Protein AF-A0A3N5EUG9-F1 (afdb_monomer)

Foldseek 3Di:
DDCVVVLLCQLPDPNHDPVSVVVLLVVLLVVLLVLLVVCVVVVQQVADEADDDVCLSSVVNCPDPNSLCSNLPPPVCSVSSNNHHYYYPNDPPPVVVVVVVVVVVVVVVVVCCPDPPSPPDDDPDDDDDDDPDDDDDD

Solvent-accessible surface area (backbone atoms only — not comparable to full-atom values): 8309 Å² total; per-residue (Å²): 131,86,59,63,65,60,40,51,51,37,27,68,38,98,78,46,42,68,70,33,30,53,49,53,52,51,50,46,45,52,52,20,41,49,51,32,52,51,36,62,76,69,61,36,69,93,31,48,74,47,64,62,75,63,59,54,76,42,39,76,63,59,71,36,72,69,24,60,52,36,26,25,67,53,72,95,47,18,72,62,4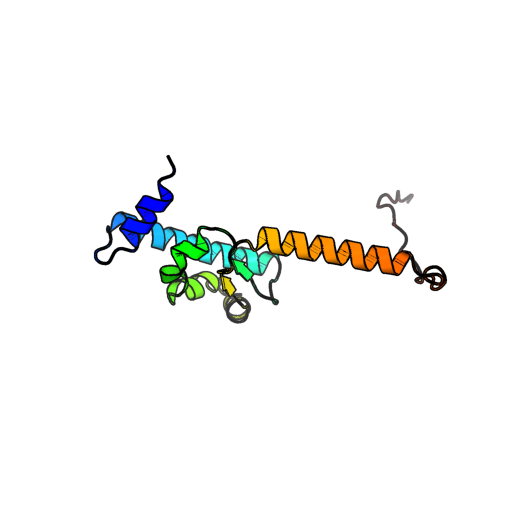6,69,68,35,51,78,44,72,54,78,63,79,65,53,68,60,53,50,52,52,52,51,52,50,53,52,51,54,53,52,56,55,65,68,40,95,72,65,86,72,76,77,76,82,74,80,80,78,86,76,77,91,80,80,84,81,89,128

pLDDT: mean 84.66, std 19.31, range [35.03, 98.12]

Sequence (138 aa):
SDRTPVIIEAGLAATPCPLALATLELFAAILAAETGNFALRVLATGGVYLGGGLPRRLLPLLKGSGFLARFADKGRLSSLLARMPLHVIVRPNVGLRGAIRWALTLMDNAADASRPGALTSSPGGAPAAGSPWGASRG

Secondary structure (DSSP, 8-state):
---HHHHHHHHHSSS--HHHHHHHHHHHHHHHHHHHHHHHHTT-TT-EEE-SHHHHHTHHHHTSHHHHHHHH--GGGHHHHTTS-EEE--STTHHHHHHHHHHHHHHHHHHHHTSTTTTS-PPS-PPP---S------

Nearest PDB structures (foldseek):
  1sz2-assembly1_A  TM=8.819E-01  e=1.979E-03  Escherichia coli
  3vpz-assembly1_A-2  TM=8.557E-01  e=2.273E-02  Pseudoalteromonas sp. AS-131

Radius of gyration: 23.71 Å; Cα contacts (8 Å, |Δi|>4): 99; chains: 1; bounding box: 53×51×63 Å

Mean predicted aligned error: 10.46 Å

Structure (mmCIF, N/CA/C/O backbone):
data_AF-A0A3N5EUG9-F1
#
_entry.id   AF-A0A3N5EUG9-F1
#
loop_
_atom_site.group_PDB
_atom_site.id
_atom_site.type_symbol
_atom_site.label_atom_id
_atom_site.label_alt_id
_atom_site.label_comp_id
_atom_site.label_asym_id
_atom_site.label_entity_id
_atom_site.label_seq_id
_atom_site.pdbx_PDB_ins_code
_atom_site.Cartn_x
_atom_site.Cartn_y
_atom_site.Cartn_z
_atom_site.occupancy
_atom_site.B_iso_or_equiv
_atom_site.auth_seq_id
_atom_site.auth_comp_id
_atom_site.auth_asym_id
_atom_site.auth_atom_id
_atom_site.pdbx_PDB_model_num
ATOM 1 N N . SER A 1 1 ? 12.499 -13.511 17.161 1.00 67.44 1 SER A N 1
ATOM 2 C CA . SER A 1 1 ? 11.202 -13.987 16.644 1.00 67.44 1 SER A CA 1
ATOM 3 C C . SER A 1 1 ? 10.435 -12.793 16.102 1.00 67.44 1 SER A C 1
ATOM 5 O O . SER A 1 1 ? 10.400 -11.775 16.787 1.00 67.44 1 SER A O 1
ATOM 7 N N . ASP A 1 2 ? 9.916 -12.869 14.876 1.00 87.75 2 ASP A N 1
ATOM 8 C CA . ASP A 1 2 ? 9.133 -11.792 14.252 1.00 87.75 2 ASP A CA 1
ATOM 9 C C . ASP A 1 2 ? 7.761 -11.672 14.939 1.00 87.75 2 ASP A C 1
ATOM 11 O O . ASP A 1 2 ? 6.995 -12.632 14.975 1.00 87.75 2 ASP A O 1
ATOM 15 N N . ARG A 1 3 ? 7.462 -10.499 15.510 1.00 91.38 3 ARG A N 1
ATOM 16 C CA . ARG A 1 3 ? 6.191 -10.221 16.207 1.00 91.38 3 ARG A CA 1
ATOM 17 C C . ARG A 1 3 ? 5.088 -9.737 15.266 1.00 91.38 3 ARG A C 1
ATOM 19 O O . ARG A 1 3 ? 3.932 -9.669 15.674 1.00 91.38 3 ARG A O 1
ATOM 26 N N . THR A 1 4 ? 5.424 -9.425 14.016 1.00 92.50 4 THR A N 1
ATOM 27 C CA . THR A 1 4 ? 4.488 -8.903 13.013 1.00 92.50 4 THR A CA 1
ATOM 28 C C . THR A 1 4 ? 3.255 -9.796 12.824 1.00 92.50 4 THR A C 1
ATOM 30 O O . THR A 1 4 ? 2.151 -9.254 12.842 1.00 92.50 4 THR A O 1
ATOM 33 N N . PRO A 1 5 ? 3.372 -11.139 12.697 1.00 93.50 5 PRO A N 1
ATOM 34 C CA . PRO A 1 5 ? 2.205 -12.014 12.570 1.00 93.50 5 PRO A CA 1
ATOM 35 C C . PRO A 1 5 ? 1.232 -11.875 13.743 1.00 93.50 5 PRO A C 1
ATOM 37 O O . PRO A 1 5 ? 0.044 -11.679 13.519 1.00 93.50 5 PRO A O 1
ATOM 40 N N . VAL A 1 6 ? 1.756 -11.877 14.972 1.00 95.25 6 VAL A N 1
ATOM 41 C CA . VAL A 1 6 ? 0.964 -11.817 16.210 1.00 95.25 6 VAL A CA 1
ATOM 42 C C . VAL A 1 6 ? 0.188 -10.505 16.307 1.00 95.25 6 VAL A C 1
ATOM 44 O O . VAL A 1 6 ? -0.985 -10.503 16.662 1.00 95.25 6 VAL A O 1
ATOM 47 N N . ILE A 1 7 ? 0.822 -9.382 15.955 1.00 95.75 7 ILE A N 1
ATOM 48 C CA . ILE A 1 7 ? 0.169 -8.064 15.972 1.00 95.75 7 ILE A CA 1
ATOM 49 C C . ILE A 1 7 ? -0.935 -7.996 14.910 1.00 95.75 7 ILE A C 1
ATOM 51 O O . ILE A 1 7 ? -2.021 -7.493 15.187 1.00 95.75 7 ILE A O 1
ATOM 55 N N . ILE A 1 8 ? -0.680 -8.519 13.707 1.00 95.56 8 ILE A N 1
ATOM 56 C CA . ILE A 1 8 ? -1.678 -8.539 12.629 1.00 95.56 8 ILE A CA 1
ATOM 57 C C . ILE A 1 8 ? -2.882 -9.394 13.024 1.00 95.56 8 ILE A C 1
ATOM 59 O O . ILE A 1 8 ? -4.017 -8.950 12.882 1.00 95.56 8 ILE A O 1
ATOM 63 N N . GLU A 1 9 ? -2.640 -10.599 13.537 1.00 94.75 9 GLU A N 1
ATOM 64 C CA . GLU A 1 9 ? -3.695 -11.514 13.978 1.00 94.75 9 GLU A CA 1
ATOM 65 C C . GLU A 1 9 ? -4.528 -10.900 15.106 1.00 94.75 9 GLU A C 1
ATOM 67 O O . GLU A 1 9 ? -5.752 -10.868 15.013 1.00 94.75 9 GLU A O 1
ATOM 72 N N . ALA A 1 10 ? -3.879 -10.328 16.124 1.00 96.12 10 ALA A N 1
ATOM 73 C CA . ALA A 1 10 ? -4.569 -9.688 17.241 1.00 96.12 10 ALA A CA 1
ATOM 74 C C . ALA A 1 10 ? -5.352 -8.429 16.828 1.00 96.12 10 ALA A C 1
ATOM 76 O O . ALA A 1 10 ? -6.392 -8.141 17.416 1.00 96.12 10 ALA A O 1
ATOM 77 N N . GLY A 1 11 ? -4.867 -7.665 15.844 1.00 95.50 11 GLY A N 1
ATOM 78 C CA . GLY A 1 11 ? -5.519 -6.441 15.373 1.00 95.50 11 GLY A CA 1
ATOM 79 C C . GLY A 1 11 ? -6.651 -6.673 14.368 1.00 95.50 11 GLY A C 1
ATOM 80 O O . GLY A 1 11 ? -7.512 -5.811 14.235 1.00 95.50 11 GLY A O 1
ATOM 81 N N . LEU A 1 12 ? -6.668 -7.817 13.673 1.00 93.56 12 LEU A N 1
ATOM 82 C CA . LEU A 1 12 ? -7.681 -8.163 12.663 1.00 93.56 12 LEU A CA 1
ATOM 83 C C . LEU A 1 12 ? -8.648 -9.275 13.109 1.00 93.56 12 LEU A C 1
ATOM 85 O O . LEU A 1 12 ? -9.467 -9.730 12.309 1.00 93.56 12 LEU A O 1
ATOM 89 N N . ALA A 1 13 ? -8.554 -9.734 14.358 1.00 94.19 13 ALA A N 1
ATOM 90 C CA . ALA A 1 13 ? -9.491 -10.691 14.938 1.00 94.19 13 ALA A CA 1
ATOM 91 C C . ALA A 1 13 ? -10.922 -10.122 15.024 1.00 94.19 13 ALA A C 1
ATOM 93 O O . ALA A 1 13 ? -11.125 -8.909 15.000 1.00 94.19 13 ALA A O 1
ATOM 94 N N . ALA A 1 14 ? -11.918 -11.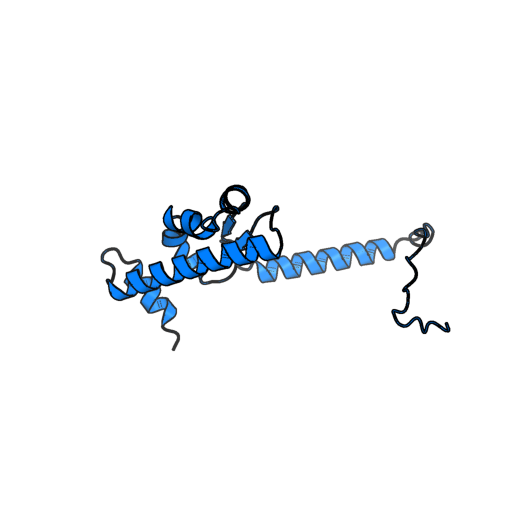002 15.191 1.00 92.69 14 ALA A N 1
ATOM 95 C CA . ALA A 1 14 ? -13.318 -10.600 15.385 1.00 92.69 14 ALA A CA 1
ATOM 96 C C . ALA A 1 14 ? -13.506 -9.680 16.608 1.00 92.69 14 ALA A C 1
ATOM 98 O O . ALA A 1 14 ? -14.287 -8.734 16.556 1.00 92.69 14 ALA A O 1
ATOM 99 N N . THR A 1 15 ? -12.737 -9.933 17.671 1.00 95.50 15 THR A N 1
ATOM 100 C CA . THR A 1 15 ? -12.588 -9.038 18.823 1.00 95.50 15 THR A CA 1
ATOM 101 C C . THR A 1 15 ? -11.143 -8.542 18.849 1.00 95.50 15 THR A C 1
ATOM 103 O O . THR A 1 15 ? -10.272 -9.237 19.380 1.00 95.50 15 THR A O 1
ATOM 106 N N . PRO A 1 16 ? -10.847 -7.390 18.228 1.00 94.69 16 PRO A N 1
ATOM 107 C CA . PRO A 1 16 ? -9.476 -6.936 18.068 1.00 94.69 16 PRO A CA 1
ATOM 108 C C . PRO A 1 16 ? -8.881 -6.453 19.394 1.00 94.69 16 PRO A C 1
ATOM 110 O O . PRO A 1 16 ? -9.539 -5.787 20.194 1.00 94.69 16 PRO A O 1
ATOM 113 N N . CYS A 1 17 ? -7.595 -6.734 19.608 1.00 97.62 17 CYS A N 1
ATOM 114 C CA . CYS A 1 17 ? -6.821 -6.079 20.657 1.00 97.62 17 CYS A CA 1
ATOM 115 C C . CYS A 1 17 ? -6.705 -4.579 20.317 1.00 97.62 17 CYS A C 1
ATOM 117 O O . CYS A 1 17 ? -6.151 -4.257 19.260 1.00 97.62 17 CYS A O 1
ATOM 119 N N . PRO A 1 18 ? -7.150 -3.652 21.192 1.00 97.31 18 PRO A N 1
ATOM 120 C CA . PRO A 1 18 ? -7.181 -2.222 20.870 1.00 97.31 18 PRO A CA 1
ATOM 121 C C . PRO A 1 18 ? -5.813 -1.656 20.478 1.00 97.31 18 PRO A C 1
ATOM 123 O O . PRO A 1 18 ? -5.700 -0.892 19.523 1.00 97.31 18 PRO A O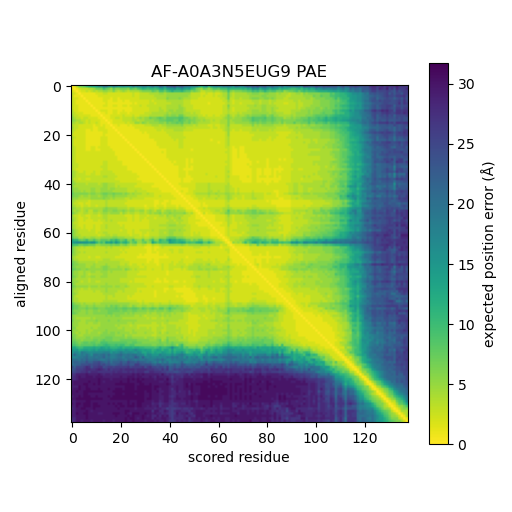 1
ATOM 126 N N . LEU A 1 19 ? -4.753 -2.079 21.175 1.00 97.31 19 LEU A N 1
ATOM 127 C CA . LEU A 1 19 ? -3.390 -1.624 20.904 1.00 97.31 19 LEU A CA 1
ATOM 128 C C . LEU A 1 19 ? -2.855 -2.163 19.571 1.00 97.31 19 LEU A C 1
ATOM 130 O O . LEU A 1 19 ? -2.172 -1.446 18.839 1.00 97.31 19 LEU A O 1
ATOM 134 N N . ALA A 1 20 ? -3.174 -3.417 19.240 1.00 96.81 20 ALA A N 1
ATOM 135 C CA . ALA A 1 20 ? -2.780 -4.014 17.972 1.00 96.81 20 ALA A CA 1
ATOM 136 C C . ALA A 1 20 ? -3.499 -3.325 16.808 1.00 96.81 20 ALA A C 1
ATOM 138 O O . ALA A 1 20 ? -2.841 -2.895 15.866 1.00 96.81 20 ALA A O 1
ATOM 139 N N . LEU A 1 21 ? -4.818 -3.132 16.908 1.00 95.56 21 LEU 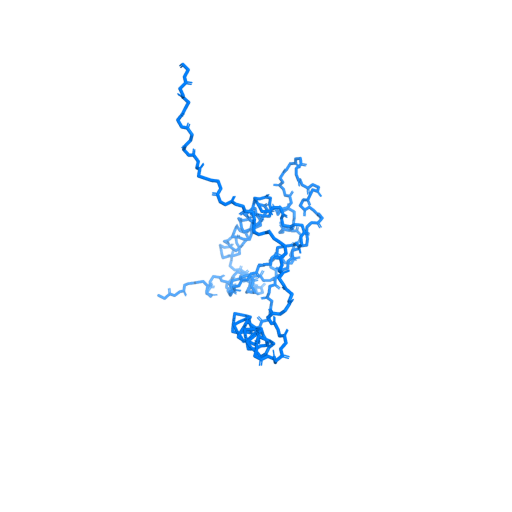A N 1
ATOM 140 C CA . LEU A 1 21 ? -5.594 -2.418 15.894 1.00 95.56 21 LEU A CA 1
ATOM 141 C C . LEU A 1 21 ? -5.070 -0.992 15.683 1.00 95.56 21 LEU A C 1
ATOM 143 O O . LEU A 1 21 ? -4.742 -0.640 14.552 1.00 95.56 21 LEU A O 1
ATOM 147 N N . ALA A 1 22 ? -4.883 -0.218 16.758 1.00 95.94 22 ALA A N 1
ATOM 148 C CA . ALA A 1 22 ? -4.334 1.137 16.676 1.00 95.94 22 ALA A CA 1
ATOM 149 C C . ALA A 1 22 ? -2.948 1.165 16.006 1.00 95.94 22 ALA A C 1
ATOM 151 O O . ALA A 1 22 ? -2.648 2.052 15.206 1.00 95.94 22 ALA A O 1
ATOM 152 N N . THR A 1 23 ? -2.110 0.159 16.279 1.00 96.00 23 THR A N 1
ATOM 153 C CA . THR A 1 23 ? -0.802 0.010 15.625 1.00 96.00 23 THR A CA 1
ATOM 154 C C . THR A 1 23 ? -0.951 -0.216 14.119 1.00 96.00 23 THR A C 1
ATOM 156 O O . THR A 1 23 ? -0.240 0.408 13.328 1.00 96.00 23 THR A O 1
ATOM 159 N N . LEU A 1 24 ? -1.874 -1.087 13.701 1.00 95.25 24 LEU A N 1
ATOM 160 C CA . LEU A 1 24 ? -2.103 -1.373 12.285 1.00 95.25 24 LEU A CA 1
ATOM 161 C C . LEU A 1 24 ? -2.717 -0.176 11.545 1.00 95.25 24 LEU A C 1
ATOM 163 O O . LEU A 1 24 ? -2.330 0.098 10.408 1.00 95.25 24 LEU A O 1
ATOM 167 N N . GLU A 1 25 ? -3.635 0.555 12.179 1.00 94.06 25 GLU A N 1
ATOM 168 C CA . GLU A 1 25 ? -4.231 1.777 11.628 1.00 94.06 25 GLU A CA 1
ATOM 169 C C . GLU A 1 25 ? -3.191 2.886 11.454 1.00 94.06 25 GLU A C 1
ATOM 171 O O . GLU A 1 25 ? -3.131 3.517 10.395 1.00 94.06 25 GLU A O 1
ATOM 176 N N . LEU A 1 26 ? -2.323 3.082 12.453 1.00 95.00 26 LEU A N 1
ATOM 177 C CA . LEU A 1 26 ? -1.209 4.024 12.372 1.00 95.00 26 LEU A CA 1
ATOM 178 C C . LEU A 1 26 ? -0.241 3.637 11.250 1.00 95.00 26 LEU A C 1
ATOM 180 O O . LEU A 1 26 ? 0.134 4.481 10.436 1.00 95.00 26 LEU A O 1
ATOM 184 N N . PHE A 1 27 ? 0.128 2.359 11.162 1.00 94.81 27 PHE A N 1
ATOM 185 C CA . PHE A 1 27 ? 0.982 1.868 10.085 1.00 94.81 27 PHE A CA 1
ATOM 186 C C . PHE A 1 27 ? 0.352 2.111 8.706 1.00 94.81 27 PHE A C 1
ATOM 188 O O . PHE A 1 27 ? 1.020 2.619 7.806 1.00 94.81 27 PHE A O 1
ATOM 195 N N . ALA A 1 28 ? -0.935 1.795 8.535 1.00 94.44 28 ALA A N 1
ATOM 196 C CA . ALA A 1 28 ? -1.649 2.023 7.282 1.00 94.44 28 ALA A CA 1
ATOM 197 C C . ALA A 1 28 ? -1.709 3.517 6.922 1.00 94.44 28 ALA A C 1
ATOM 199 O O . ALA A 1 28 ? -1.533 3.871 5.757 1.00 94.44 28 ALA A O 1
ATOM 200 N N . ALA A 1 29 ? -1.898 4.396 7.910 1.00 94.94 29 ALA A N 1
ATOM 201 C CA . ALA A 1 29 ? -1.886 5.841 7.716 1.00 94.94 29 ALA A CA 1
ATOM 202 C C . ALA A 1 29 ? -0.520 6.359 7.241 1.00 94.94 29 ALA A C 1
ATOM 204 O O . ALA A 1 29 ? -0.456 7.123 6.276 1.00 94.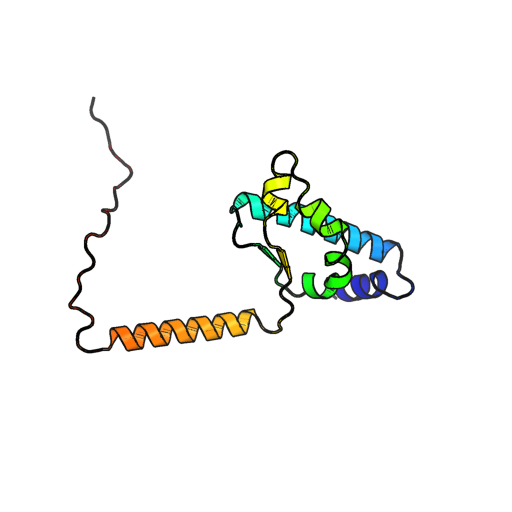94 29 ALA A O 1
ATOM 205 N N . ILE A 1 30 ? 0.565 5.907 7.877 1.00 96.12 30 ILE A N 1
ATOM 206 C CA . ILE A 1 30 ? 1.939 6.253 7.489 1.00 96.12 30 ILE A CA 1
ATOM 207 C C . ILE A 1 30 ? 2.238 5.734 6.080 1.00 96.12 30 ILE A C 1
ATOM 209 O O . ILE A 1 30 ? 2.731 6.483 5.235 1.00 96.12 30 ILE A O 1
ATOM 213 N N . LEU A 1 31 ? 1.887 4.475 5.798 1.00 95.94 31 LEU A N 1
ATOM 214 C CA . LEU A 1 31 ? 2.079 3.866 4.485 1.00 95.94 31 LEU A CA 1
ATOM 215 C C . LEU A 1 31 ? 1.333 4.647 3.397 1.00 95.94 31 LEU A C 1
ATOM 217 O O . LEU A 1 31 ? 1.908 4.905 2.343 1.00 95.94 31 LEU A O 1
ATOM 221 N N . ALA A 1 32 ? 0.088 5.059 3.642 1.00 96.19 32 ALA A N 1
ATOM 222 C CA . ALA A 1 32 ? -0.685 5.871 2.705 1.00 96.19 32 ALA A CA 1
ATOM 223 C C . ALA A 1 32 ? -0.006 7.215 2.418 1.00 96.19 32 ALA A C 1
ATOM 225 O O . ALA A 1 32 ? 0.210 7.564 1.255 1.00 96.19 32 ALA A O 1
ATOM 226 N N . ALA A 1 33 ? 0.379 7.940 3.472 1.00 96.88 33 ALA A N 1
ATOM 227 C CA . ALA A 1 33 ? 1.015 9.244 3.349 1.00 96.88 33 ALA A CA 1
ATOM 228 C C . ALA A 1 33 ? 2.340 9.169 2.575 1.00 96.88 33 ALA A C 1
ATOM 230 O O . ALA A 1 33 ? 2.601 10.042 1.740 1.00 96.88 33 ALA A O 1
ATOM 231 N N . GLU A 1 34 ? 3.145 8.131 2.815 1.00 97.00 34 GLU A N 1
ATOM 232 C CA . GLU A 1 34 ? 4.412 7.935 2.109 1.00 97.00 34 GLU A CA 1
ATOM 233 C C . GLU A 1 34 ? 4.208 7.449 0.674 1.00 97.00 34 GLU A C 1
ATOM 235 O O . GLU A 1 34 ? 4.902 7.905 -0.231 1.00 97.00 34 GLU A O 1
ATOM 240 N N . THR A 1 35 ? 3.201 6.609 0.428 1.00 97.19 35 THR A N 1
ATOM 241 C CA . THR A 1 35 ? 2.819 6.202 -0.933 1.00 97.19 35 THR A CA 1
ATOM 242 C C . THR A 1 35 ? 2.426 7.423 -1.770 1.00 97.19 35 THR A C 1
ATOM 244 O O . THR A 1 35 ? 2.831 7.525 -2.926 1.00 97.19 35 THR A O 1
ATOM 247 N N . GLY A 1 36 ? 1.705 8.387 -1.184 1.00 97.25 36 GLY A N 1
ATOM 248 C CA . GLY A 1 36 ? 1.361 9.652 -1.842 1.00 97.25 36 GLY A CA 1
ATOM 249 C C . GLY A 1 36 ? 2.584 10.528 -2.127 1.00 97.25 36 GLY A C 1
ATOM 250 O O . GLY A 1 36 ? 2.727 11.055 -3.230 1.00 97.25 36 GLY A O 1
ATOM 251 N N . ASN A 1 37 ? 3.516 10.639 -1.172 1.00 97.62 37 ASN A N 1
ATOM 252 C CA . ASN A 1 37 ? 4.787 11.342 -1.392 1.00 97.62 37 ASN A CA 1
ATOM 253 C C . ASN A 1 37 ? 5.588 10.698 -2.531 1.00 97.62 37 ASN A C 1
ATOM 255 O O . ASN A 1 37 ? 6.073 11.391 -3.422 1.00 97.62 37 ASN A O 1
ATOM 259 N N . PHE A 1 38 ? 5.711 9.370 -2.512 1.00 97.38 38 PHE A N 1
ATOM 260 C CA . PHE A 1 38 ? 6.421 8.607 -3.530 1.00 97.38 38 PHE A CA 1
ATOM 261 C C . PHE A 1 38 ? 5.793 8.792 -4.914 1.00 97.38 38 PHE A C 1
ATOM 263 O O . PHE A 1 38 ? 6.505 9.100 -5.867 1.00 97.38 38 PHE A O 1
ATOM 270 N N . ALA A 1 39 ? 4.465 8.692 -5.011 1.00 98.12 39 ALA A N 1
ATOM 271 C CA . ALA A 1 39 ? 3.728 8.902 -6.252 1.00 98.12 39 ALA A CA 1
ATOM 272 C C . ALA A 1 39 ? 4.008 10.278 -6.874 1.00 98.12 39 ALA A C 1
ATOM 274 O O . ALA A 1 39 ? 4.176 10.383 -8.087 1.00 98.12 39 ALA A O 1
ATOM 275 N N . LEU A 1 40 ? 4.115 11.324 -6.047 1.00 97.44 40 LEU A N 1
ATOM 276 C CA . L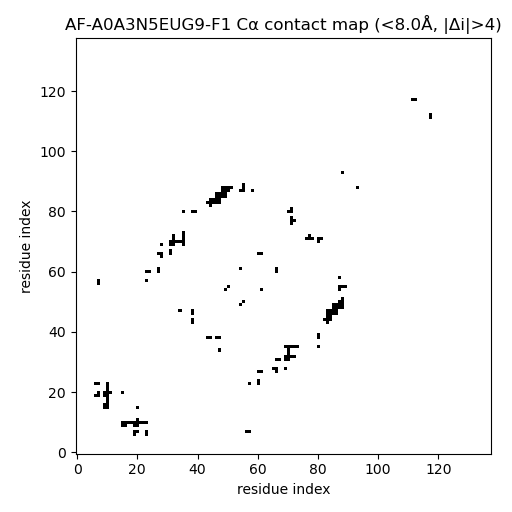EU A 1 40 ? 4.468 12.669 -6.501 1.00 97.44 40 LEU A CA 1
ATOM 277 C C . LEU A 1 40 ? 5.939 12.792 -6.908 1.00 97.44 40 LEU A C 1
ATOM 279 O O . LEU A 1 40 ? 6.221 13.425 -7.922 1.00 97.44 40 LEU A O 1
ATOM 283 N N . ARG A 1 41 ? 6.866 12.175 -6.161 1.00 97.06 41 ARG A N 1
ATOM 284 C CA . ARG A 1 41 ? 8.312 12.216 -6.462 1.00 97.06 41 ARG A CA 1
ATOM 285 C C . ARG A 1 41 ? 8.633 11.688 -7.859 1.00 97.06 41 ARG A C 1
ATOM 287 O O . ARG A 1 41 ? 9.529 12.217 -8.504 1.00 97.06 41 ARG A O 1
ATOM 294 N N . VAL A 1 42 ? 7.917 10.659 -8.310 1.00 97.31 42 VAL A N 1
ATOM 295 C CA . VAL A 1 42 ? 8.154 10.013 -9.614 1.00 97.31 42 VAL A CA 1
ATOM 296 C C . VAL A 1 42 ? 7.074 10.323 -10.651 1.00 97.31 42 VAL A C 1
ATOM 298 O O . VAL A 1 42 ? 7.121 9.776 -11.747 1.00 97.31 42 VAL A O 1
ATOM 301 N N . LEU A 1 43 ? 6.089 11.164 -10.306 1.00 97.25 43 LEU A N 1
ATOM 302 C CA . LEU A 1 43 ? 4.885 11.418 -11.105 1.00 97.25 43 LEU A CA 1
ATOM 303 C C . LEU A 1 43 ? 4.261 10.119 -11.646 1.00 97.25 43 LEU A C 1
ATOM 305 O O . LEU A 1 43 ? 4.123 9.937 -12.854 1.00 97.25 43 LEU A O 1
ATOM 309 N N . ALA A 1 44 ? 3.873 9.215 -10.740 1.00 96.94 44 ALA A N 1
ATOM 310 C CA . ALA A 1 44 ? 3.361 7.872 -11.036 1.00 96.94 44 ALA A CA 1
ATOM 311 C C . ALA A 1 44 ? 1.959 7.865 -11.691 1.00 96.94 44 ALA A C 1
ATOM 313 O O . ALA A 1 44 ? 1.016 7.269 -11.175 1.00 96.94 44 ALA A O 1
ATOM 314 N N . THR A 1 45 ? 1.791 8.519 -12.842 1.00 94.56 45 THR A N 1
ATOM 315 C CA . THR A 1 45 ? 0.515 8.626 -13.573 1.00 94.56 45 THR A CA 1
ATOM 316 C C . THR A 1 45 ? 0.006 7.280 -14.086 1.00 94.56 45 THR A C 1
ATOM 318 O O . THR A 1 45 ? -1.202 7.073 -14.146 1.00 94.56 45 THR A O 1
ATOM 321 N N . GLY A 1 46 ? 0.911 6.339 -14.379 1.00 94.75 46 GLY A N 1
ATOM 322 C CA . GLY A 1 46 ? 0.578 4.939 -14.677 1.00 94.75 46 GLY A CA 1
ATOM 323 C C . GLY A 1 46 ? 0.139 4.119 -13.454 1.00 94.75 46 GLY A C 1
ATOM 324 O O . GLY A 1 46 ? -0.277 2.970 -13.601 1.00 94.75 46 GLY A O 1
ATOM 325 N N . GLY A 1 47 ? 0.220 4.705 -12.258 1.00 95.75 47 GLY A N 1
ATOM 326 C CA . GLY A 1 47 ? -0.216 4.121 -10.999 1.00 95.75 47 GLY A CA 1
ATOM 327 C C . GLY A 1 47 ? 0.913 3.629 -10.098 1.00 95.75 47 GLY A C 1
ATOM 328 O O . GLY A 1 47 ? 2.072 3.503 -10.492 1.00 95.75 47 GLY A O 1
ATOM 329 N N . VAL A 1 48 ? 0.544 3.336 -8.853 1.00 96.81 48 VAL A N 1
ATOM 330 C CA . VAL A 1 48 ? 1.429 2.829 -7.803 1.00 96.81 48 VAL A CA 1
ATOM 331 C C . VAL A 1 48 ? 1.037 1.402 -7.438 1.00 96.81 48 VAL A C 1
ATOM 333 O O . VAL A 1 48 ? -0.139 1.095 -7.248 1.00 96.81 48 VAL A O 1
ATOM 336 N N . TYR A 1 49 ? 2.032 0.526 -7.304 1.00 95.44 49 TYR A N 1
ATOM 337 C CA . TYR A 1 49 ? 1.833 -0.888 -6.998 1.00 95.44 49 TYR A CA 1
ATOM 338 C C . TYR A 1 49 ? 2.496 -1.244 -5.665 1.00 95.44 49 TYR A C 1
ATOM 340 O O . TYR A 1 49 ? 3.719 -1.308 -5.557 1.00 95.44 49 TYR A O 1
ATOM 348 N N . LEU A 1 50 ? 1.684 -1.512 -4.644 1.00 95.00 50 LEU A N 1
ATOM 349 C CA . LEU A 1 50 ? 2.130 -1.974 -3.335 1.00 95.00 50 LEU A CA 1
ATOM 350 C C . LEU A 1 50 ? 2.448 -3.473 -3.397 1.00 95.00 50 LEU A C 1
ATOM 352 O O . LEU A 1 50 ? 1.554 -4.325 -3.447 1.00 95.00 50 LEU A O 1
ATOM 356 N N . GLY A 1 51 ? 3.744 -3.782 -3.420 1.00 92.50 51 GLY A N 1
ATOM 357 C CA . GLY A 1 51 ? 4.287 -5.137 -3.345 1.00 92.50 51 GLY A CA 1
ATOM 358 C C . GLY A 1 51 ? 4.720 -5.540 -1.932 1.00 92.50 51 GLY A C 1
ATOM 359 O O . GLY A 1 51 ? 4.744 -4.733 -1.007 1.00 92.50 51 GLY A O 1
ATOM 360 N N . GLY A 1 52 ? 5.095 -6.809 -1.770 1.00 88.00 52 GLY A N 1
ATOM 361 C CA . GLY A 1 52 ? 5.581 -7.360 -0.501 1.00 88.00 52 GLY A CA 1
ATOM 362 C C . GLY A 1 52 ? 4.516 -8.100 0.316 1.00 88.00 52 GLY A C 1
ATOM 363 O O . GLY A 1 52 ? 3.325 -8.100 -0.001 1.00 88.00 52 GLY A O 1
ATOM 364 N N . GLY A 1 53 ? 4.966 -8.790 1.368 1.00 88.25 53 GLY A N 1
ATOM 365 C CA . GLY A 1 53 ? 4.098 -9.628 2.203 1.00 88.25 53 GLY A CA 1
ATOM 366 C C . GLY A 1 53 ? 3.135 -8.831 3.087 1.00 88.25 53 GLY A C 1
ATOM 367 O O . GLY A 1 53 ? 2.012 -9.271 3.319 1.00 88.25 53 GLY A O 1
ATOM 368 N N . LEU A 1 54 ? 3.544 -7.642 3.540 1.00 90.44 54 LEU A N 1
ATOM 369 C CA . LEU A 1 54 ? 2.779 -6.813 4.476 1.00 90.44 54 LEU A CA 1
ATOM 370 C C . LEU A 1 54 ? 1.493 -6.221 3.872 1.00 90.44 54 LEU A C 1
ATOM 372 O O . LEU A 1 54 ? 0.428 -6.485 4.433 1.00 90.44 54 LEU A O 1
ATOM 376 N N . PRO A 1 55 ? 1.523 -5.508 2.724 1.00 90.94 55 PRO A N 1
ATOM 377 C CA . PRO A 1 55 ? 0.305 -4.935 2.142 1.00 90.94 55 PRO A CA 1
ATOM 378 C C . PRO A 1 55 ? -0.786 -5.975 1.868 1.00 90.94 55 PRO A C 1
ATOM 380 O O . PRO A 1 55 ? -1.971 -5.701 2.030 1.00 90.94 55 PRO A O 1
ATOM 383 N N . ARG A 1 56 ? -0.394 -7.208 1.522 1.00 91.19 56 ARG A N 1
ATOM 384 C CA . ARG A 1 56 ? -1.327 -8.329 1.354 1.00 91.19 56 ARG A CA 1
ATOM 385 C C . ARG A 1 56 ? -2.020 -8.717 2.659 1.00 91.19 56 ARG A C 1
ATOM 387 O O . ARG A 1 56 ? -3.223 -8.954 2.652 1.00 91.19 56 ARG A O 1
ATOM 394 N N . ARG A 1 57 ? -1.273 -8.808 3.761 1.00 91.25 57 ARG A N 1
ATOM 395 C CA . ARG A 1 57 ? -1.823 -9.176 5.077 1.00 91.25 57 ARG A CA 1
ATOM 396 C C . ARG A 1 57 ? -2.722 -8.077 5.649 1.00 91.25 57 ARG A C 1
ATOM 398 O O . ARG A 1 57 ? -3.648 -8.384 6.384 1.00 91.25 57 ARG A O 1
ATOM 405 N N . LEU A 1 58 ? -2.490 -6.824 5.259 1.00 92.75 58 LEU A N 1
ATOM 406 C CA . LEU A 1 58 ? -3.259 -5.656 5.698 1.00 92.75 58 LEU A CA 1
ATOM 407 C C . LEU A 1 58 ? -4.384 -5.250 4.735 1.00 92.75 58 LEU A C 1
ATOM 409 O O . LEU A 1 58 ? -4.988 -4.198 4.922 1.00 92.75 58 LEU A O 1
ATOM 413 N N . LEU A 1 59 ? -4.702 -6.070 3.726 1.00 91.50 59 LEU A N 1
ATOM 414 C CA . LEU A 1 59 ? -5.748 -5.776 2.739 1.00 91.50 59 LEU A CA 1
ATOM 415 C C . LEU A 1 59 ? -7.070 -5.252 3.330 1.00 91.50 59 LEU A C 1
ATOM 417 O O . LEU A 1 59 ? -7.611 -4.320 2.736 1.00 91.50 59 LEU A O 1
ATOM 421 N N . PRO A 1 60 ? -7.604 -5.785 4.451 1.00 88.94 60 PRO A N 1
ATOM 422 C CA . PRO A 1 60 ? -8.830 -5.252 5.047 1.00 88.94 60 PRO A CA 1
ATOM 423 C C . PRO A 1 60 ? -8.721 -3.767 5.422 1.00 88.94 60 PRO A C 1
ATOM 425 O O . PRO A 1 60 ? -9.642 -3.003 5.155 1.00 88.94 60 PRO A O 1
ATOM 428 N N . LEU A 1 61 ? -7.570 -3.343 5.953 1.00 88.12 61 LEU A N 1
ATOM 429 C CA . LEU A 1 61 ? -7.309 -1.952 6.336 1.00 88.12 61 LEU A CA 1
ATOM 430 C C . LEU A 1 61 ? -7.029 -1.065 5.120 1.00 88.12 61 LEU A C 1
ATOM 432 O O . LEU A 1 61 ? -7.475 0.078 5.070 1.00 88.12 61 LEU A O 1
ATOM 436 N N . LEU A 1 62 ? -6.326 -1.595 4.114 1.00 89.75 62 LEU A N 1
ATOM 437 C CA . LEU A 1 62 ? -6.009 -0.855 2.886 1.00 89.75 62 LEU A CA 1
ATOM 438 C C . LEU A 1 62 ? -7.239 -0.610 2.003 1.00 89.75 62 LEU A C 1
ATOM 440 O O . LEU A 1 62 ? -7.285 0.379 1.279 1.00 89.75 62 LEU A O 1
ATOM 444 N N . LYS A 1 63 ? -8.227 -1.513 2.044 1.00 85.81 63 LYS A N 1
ATOM 445 C CA . LYS A 1 63 ? -9.500 -1.365 1.321 1.00 85.81 63 LYS A CA 1
ATOM 446 C C . LYS A 1 63 ? -10.438 -0.337 1.958 1.00 85.81 63 LYS A C 1
ATOM 448 O O . LYS A 1 63 ? -11.391 0.080 1.305 1.00 85.81 63 LYS A O 1
ATOM 453 N N . GLY A 1 64 ? -10.197 0.058 3.208 1.00 76.56 64 GLY A N 1
ATOM 454 C CA . GLY A 1 64 ? -10.977 1.096 3.873 1.00 76.56 64 GLY A CA 1
ATOM 455 C C . GLY A 1 64 ? -10.804 2.462 3.200 1.00 76.56 64 GLY A C 1
ATOM 456 O O . GLY A 1 64 ? -9.728 2.799 2.701 1.00 76.56 64 GLY A O 1
ATOM 457 N N . SER A 1 65 ? -11.850 3.292 3.239 1.00 66.38 65 SER A N 1
ATOM 458 C CA . SER A 1 65 ? -11.836 4.653 2.671 1.00 66.38 65 SER A CA 1
ATOM 459 C C . SER A 1 65 ? -10.726 5.542 3.253 1.00 66.38 65 SER A C 1
ATOM 461 O O . SER A 1 65 ? -10.228 6.445 2.580 1.00 66.38 65 SER A O 1
ATOM 463 N N . GLY A 1 66 ? -10.274 5.250 4.477 1.00 87.25 66 GLY A N 1
ATOM 464 C CA . GLY A 1 66 ? -9.225 5.999 5.165 1.00 87.25 66 GLY A CA 1
ATOM 465 C C . GLY A 1 66 ? -7.825 5.888 4.550 1.00 87.25 66 GLY A C 1
ATOM 466 O O . GLY A 1 66 ? -7.004 6.767 4.814 1.00 87.25 66 GLY A O 1
ATOM 467 N N . PHE A 1 67 ? -7.526 4.855 3.750 1.00 93.81 67 PHE A N 1
ATOM 468 C CA . PHE A 1 67 ? -6.214 4.742 3.099 1.00 93.81 67 PHE A CA 1
ATOM 469 C C . PHE A 1 67 ? -6.106 5.699 1.910 1.00 93.81 67 PHE A C 1
ATOM 471 O O . PHE A 1 67 ? -5.178 6.501 1.844 1.00 93.81 67 PHE A O 1
ATOM 478 N N . LEU A 1 68 ? -7.079 5.661 0.992 1.00 93.69 68 LEU A N 1
ATOM 479 C CA . LEU A 1 68 ? -7.084 6.525 -0.194 1.00 93.69 68 LEU A CA 1
ATOM 480 C C . LEU A 1 68 ? -7.189 8.008 0.173 1.00 93.69 68 LEU A C 1
ATOM 482 O O . LEU A 1 68 ? -6.517 8.831 -0.445 1.00 93.69 68 LEU A O 1
ATOM 486 N N . ALA A 1 69 ? -7.961 8.340 1.214 1.00 93.69 69 ALA A N 1
ATOM 487 C CA . ALA A 1 69 ? -8.040 9.705 1.727 1.00 93.69 69 ALA A CA 1
ATOM 488 C C . ALA A 1 69 ? -6.662 10.227 2.172 1.00 93.69 69 ALA A C 1
ATOM 490 O O . ALA A 1 69 ? -6.246 11.297 1.742 1.00 93.69 69 ALA A O 1
ATOM 491 N N . ARG A 1 70 ? -5.914 9.444 2.963 1.00 95.62 70 ARG A N 1
ATOM 492 C CA . ARG A 1 70 ? -4.563 9.815 3.429 1.00 95.62 70 ARG A CA 1
ATOM 493 C C . ARG A 1 70 ? -3.514 9.797 2.320 1.00 95.62 70 ARG A C 1
ATOM 495 O O . ARG A 1 70 ? -2.588 10.600 2.340 1.00 95.62 70 ARG A O 1
ATOM 502 N N . PHE A 1 71 ? -3.653 8.895 1.351 1.00 96.44 71 PHE A N 1
ATOM 503 C CA . PHE A 1 71 ? -2.804 8.861 0.161 1.00 96.44 71 PHE A CA 1
ATOM 504 C C . PHE A 1 71 ? -2.926 10.162 -0.636 1.00 96.44 71 PHE A C 1
ATOM 506 O O . PHE A 1 71 ? -1.911 10.746 -1.012 1.00 96.44 71 PHE A O 1
ATOM 513 N N . ALA A 1 72 ? -4.158 10.629 -0.849 1.00 96.19 72 ALA A N 1
ATOM 514 C CA . ALA A 1 72 ? -4.442 11.842 -1.601 1.00 96.19 72 ALA A CA 1
ATOM 515 C C . ALA A 1 72 ? -4.322 13.129 -0.768 1.00 96.19 72 ALA A C 1
ATOM 517 O O . ALA A 1 72 ? -4.466 14.205 -1.335 1.00 96.19 72 ALA A O 1
ATOM 518 N N . ASP A 1 73 ? -4.051 13.070 0.538 1.00 96.56 73 ASP A N 1
ATOM 519 C CA . ASP A 1 73 ? -3.947 14.253 1.399 1.00 96.56 73 ASP A CA 1
ATOM 520 C C . ASP A 1 73 ? -2.615 15.000 1.191 1.00 96.56 73 ASP A C 1
ATOM 522 O O . ASP A 1 73 ? -1.648 14.829 1.937 1.00 96.56 73 ASP A O 1
ATOM 526 N N . LYS A 1 74 ? -2.537 15.784 0.104 1.00 96.19 74 LYS A N 1
ATOM 527 C CA . LYS A 1 74 ? -1.359 16.578 -0.301 1.00 96.19 74 LYS A CA 1
ATOM 528 C C . LYS A 1 74 ? -1.732 17.996 -0.756 1.00 96.19 74 LYS A C 1
ATOM 530 O O . LYS A 1 74 ? -1.113 18.558 -1.667 1.00 96.19 74 LYS A O 1
ATOM 535 N N . GLY A 1 75 ? -2.755 18.583 -0.134 1.00 96.00 75 GLY A N 1
ATOM 536 C CA . GLY A 1 75 ? -3.221 19.948 -0.401 1.00 96.00 75 GLY A CA 1
ATOM 537 C C . GLY A 1 75 ? -3.517 20.208 -1.884 1.00 96.00 75 GLY A C 1
ATOM 538 O O . GLY A 1 75 ? -4.334 19.538 -2.507 1.00 96.00 75 GLY A O 1
ATOM 539 N N . ARG A 1 76 ? -2.821 21.172 -2.500 1.00 96.81 76 ARG A N 1
ATOM 540 C CA . ARG A 1 76 ? -3.012 21.514 -3.927 1.00 96.81 76 ARG A CA 1
ATOM 541 C C . ARG A 1 76 ? -2.762 20.351 -4.900 1.00 96.81 76 ARG A C 1
ATOM 543 O O . ARG A 1 76 ? -3.213 20.407 -6.039 1.00 96.81 76 ARG A O 1
ATOM 550 N N . LEU A 1 77 ? -2.037 19.316 -4.471 1.00 97.00 77 LEU A N 1
ATOM 551 C CA . LEU A 1 77 ? -1.725 18.136 -5.282 1.00 97.00 77 LEU A CA 1
ATOM 552 C C . LEU A 1 77 ? -2.719 16.984 -5.071 1.00 97.00 77 LEU A C 1
ATOM 554 O O . LEU A 1 77 ? -2.621 15.971 -5.763 1.00 97.00 77 LEU A O 1
ATOM 558 N N . SER A 1 78 ? -3.701 17.132 -4.176 1.00 97.00 78 SER A N 1
ATOM 559 C CA . SER A 1 78 ? -4.682 16.082 -3.885 1.00 97.00 78 SER A CA 1
ATOM 560 C C . SER A 1 78 ? -5.466 15.651 -5.123 1.00 97.00 78 SER A C 1
ATOM 562 O O . SER A 1 78 ? -5.673 14.461 -5.342 1.00 97.00 78 SER A O 1
ATOM 564 N N . SER A 1 79 ? -5.847 16.598 -5.988 1.00 95.81 79 SER A N 1
ATOM 565 C CA . SER A 1 79 ? -6.580 16.291 -7.224 1.00 95.81 79 SER A CA 1
ATOM 566 C C . SER A 1 79 ? -5.746 15.476 -8.217 1.00 95.81 79 SER A C 1
ATOM 568 O O . SER A 1 79 ? -6.296 14.652 -8.945 1.00 95.81 79 SER A O 1
ATOM 570 N N . LEU A 1 80 ? -4.425 15.681 -8.241 1.00 95.81 80 LEU A N 1
ATOM 571 C CA . LEU A 1 80 ? -3.504 14.908 -9.068 1.00 95.81 80 LEU A CA 1
ATOM 572 C C . LEU A 1 80 ? -3.422 13.460 -8.575 1.00 95.81 80 LEU A C 1
ATOM 574 O O . LEU A 1 80 ? -3.574 12.542 -9.376 1.00 95.81 80 LEU A O 1
ATOM 578 N N . LEU A 1 81 ? -3.245 13.264 -7.266 1.00 96.75 81 LEU A N 1
ATOM 579 C CA . LEU A 1 81 ? -3.169 11.933 -6.660 1.00 96.75 81 LEU A CA 1
ATOM 580 C C . LEU A 1 81 ? -4.493 11.176 -6.723 1.00 96.75 81 LEU A C 1
ATOM 582 O O . LEU A 1 81 ? -4.484 9.979 -6.977 1.00 96.75 81 LEU A O 1
ATOM 586 N N . ALA A 1 82 ? -5.630 11.861 -6.581 1.00 94.56 82 ALA A N 1
ATOM 587 C CA . ALA A 1 82 ? -6.954 11.242 -6.671 1.00 94.56 82 ALA A CA 1
ATOM 588 C C . ALA A 1 82 ? -7.220 10.548 -8.022 1.00 94.56 82 ALA A C 1
ATOM 590 O O . ALA A 1 82 ? -8.085 9.680 -8.104 1.00 94.56 82 ALA A O 1
ATOM 591 N N . ARG A 1 83 ? -6.481 10.915 -9.079 1.00 94.69 83 ARG A N 1
ATOM 592 C CA . ARG A 1 83 ? -6.563 10.281 -10.405 1.00 94.69 83 ARG A CA 1
ATOM 593 C C . ARG A 1 83 ? -5.543 9.159 -10.612 1.00 94.69 83 ARG A C 1
ATOM 595 O O . ARG A 1 83 ? -5.644 8.447 -11.607 1.00 94.69 83 ARG A O 1
ATOM 602 N N . MET A 1 84 ? -4.551 9.014 -9.731 1.00 96.50 84 MET A N 1
ATOM 603 C CA . MET A 1 84 ? -3.510 7.995 -9.870 1.00 96.50 84 MET A CA 1
ATOM 604 C C . MET A 1 84 ? -4.041 6.627 -9.422 1.00 96.50 84 MET A C 1
ATOM 606 O O . MET A 1 84 ? -4.518 6.501 -8.292 1.00 96.50 84 MET A O 1
ATOM 610 N N . PRO A 1 85 ? -3.934 5.581 -10.261 1.00 95.12 85 PRO A N 1
ATOM 611 C CA . PRO A 1 85 ? -4.302 4.232 -9.854 1.00 95.12 85 PRO A CA 1
ATOM 612 C C . PRO A 1 85 ? -3.424 3.739 -8.698 1.00 95.12 85 PRO A C 1
ATOM 614 O O . PRO A 1 85 ? -2.207 3.919 -8.712 1.00 95.12 85 PRO A O 1
ATOM 617 N N . LEU A 1 86 ? -4.022 3.069 -7.714 1.00 94.50 86 LEU A N 1
ATOM 618 C CA . LEU A 1 86 ? -3.301 2.410 -6.627 1.00 94.50 86 LEU A CA 1
ATOM 619 C C . LEU A 1 86 ? -3.694 0.933 -6.574 1.00 94.50 86 LEU A C 1
ATOM 621 O O . LEU A 1 86 ? -4.869 0.590 -6.453 1.00 94.50 86 LEU A O 1
ATOM 625 N N . HIS A 1 87 ? -2.700 0.053 -6.628 1.00 94.25 87 HIS A N 1
ATOM 626 C CA . HIS A 1 87 ? -2.895 -1.390 -6.690 1.00 94.25 87 HIS A CA 1
ATOM 627 C C . HIS A 1 87 ? -2.132 -2.103 -5.577 1.00 94.25 87 HIS A C 1
ATOM 629 O O . HIS A 1 87 ? -0.992 -1.766 -5.278 1.00 94.25 87 HIS A O 1
ATOM 635 N N . VAL A 1 88 ? -2.725 -3.154 -5.009 1.00 94.56 88 VAL A N 1
ATOM 636 C CA . VAL A 1 88 ? -2.028 -4.086 -4.110 1.00 94.56 88 VAL A CA 1
ATOM 637 C C . VAL A 1 88 ? -1.748 -5.382 -4.862 1.00 94.56 88 VAL A C 1
ATOM 639 O O . VAL A 1 88 ? -2.661 -6.004 -5.411 1.00 94.56 88 VAL A O 1
ATOM 642 N N . ILE A 1 89 ? -0.490 -5.827 -4.883 1.00 94.38 89 ILE A N 1
ATOM 643 C CA . ILE A 1 89 ? -0.108 -7.055 -5.586 1.00 94.38 89 ILE A CA 1
ATOM 644 C C . ILE A 1 89 ? -0.449 -8.280 -4.724 1.00 94.38 89 ILE A C 1
ATOM 646 O O . ILE A 1 89 ? 0.307 -8.707 -3.849 1.00 94.38 89 ILE A O 1
ATOM 650 N N . VAL A 1 90 ? -1.590 -8.901 -5.029 1.00 92.44 90 VAL A N 1
ATOM 651 C CA . VAL A 1 90 ? -2.093 -10.112 -4.350 1.00 92.44 90 VAL A CA 1
ATOM 652 C C . VAL A 1 90 ? -1.684 -11.420 -5.025 1.00 92.44 90 VAL A C 1
ATOM 654 O O . VAL A 1 90 ? -2.014 -12.503 -4.554 1.00 92.44 90 VAL A O 1
ATOM 657 N N . ARG A 1 91 ? -0.926 -11.374 -6.118 1.00 89.94 91 ARG A N 1
ATOM 658 C CA . ARG A 1 91 ? -0.470 -12.592 -6.801 1.00 89.94 91 ARG A CA 1
ATOM 659 C C . ARG A 1 91 ? 0.759 -13.176 -6.086 1.00 89.94 91 ARG A C 1
ATOM 661 O O . ARG A 1 91 ? 1.652 -12.396 -5.754 1.00 89.94 91 ARG A O 1
ATOM 668 N N . PRO A 1 92 ? 0.817 -14.479 -5.758 1.00 88.00 92 PRO A N 1
ATOM 669 C CA . PRO A 1 92 ? 2.012 -15.070 -5.153 1.00 88.00 92 PRO A CA 1
ATOM 670 C C . PRO A 1 92 ? 3.179 -15.077 -6.150 1.00 88.00 92 PRO A C 1
ATOM 672 O O . PRO A 1 92 ? 2.966 -15.011 -7.363 1.00 88.00 92 PRO A O 1
ATOM 675 N N . ASN A 1 93 ? 4.410 -15.154 -5.638 1.00 89.50 93 ASN A N 1
ATOM 676 C CA . ASN A 1 93 ? 5.637 -15.326 -6.430 1.00 89.50 93 ASN A CA 1
ATOM 677 C C . ASN A 1 93 ? 5.827 -14.302 -7.565 1.00 89.50 93 ASN A C 1
ATOM 679 O O . ASN A 1 93 ? 6.447 -14.599 -8.581 1.00 89.50 93 ASN A O 1
ATOM 683 N N . VAL A 1 94 ? 5.306 -13.081 -7.402 1.00 93.12 94 VAL A N 1
ATOM 684 C CA . VAL A 1 94 ? 5.420 -11.989 -8.387 1.00 93.12 94 VAL A CA 1
ATOM 685 C C . VAL A 1 94 ? 6.876 -11.727 -8.788 1.00 93.12 94 VAL A C 1
ATOM 687 O O . VAL A 1 94 ? 7.142 -11.586 -9.977 1.00 93.12 94 VAL A O 1
ATOM 690 N N . GLY A 1 95 ? 7.812 -11.737 -7.831 1.00 92.06 95 GLY A N 1
ATOM 691 C CA . GLY A 1 95 ? 9.241 -11.555 -8.114 1.00 92.06 95 GLY A CA 1
ATOM 692 C C . GLY A 1 95 ? 9.802 -12.647 -9.028 1.00 92.06 95 GLY A C 1
ATOM 693 O O . GLY A 1 95 ? 10.393 -12.341 -10.058 1.00 92.06 95 GLY A O 1
ATOM 694 N N . LEU A 1 96 ? 9.525 -13.919 -8.715 1.00 95.62 96 LEU A N 1
ATOM 695 C CA . LEU A 1 96 ? 9.947 -15.054 -9.542 1.00 95.62 96 LEU A CA 1
ATOM 696 C C . LEU A 1 96 ? 9.331 -14.998 -10.946 1.00 95.62 96 LEU A C 1
ATOM 698 O O . LEU A 1 96 ? 10.014 -15.231 -11.936 1.00 95.62 96 LEU A O 1
ATOM 702 N N . ARG A 1 97 ? 8.046 -14.645 -11.057 1.00 94.94 97 ARG A N 1
ATOM 703 C CA . ARG A 1 97 ? 7.376 -14.503 -12.361 1.00 94.94 97 ARG A CA 1
ATOM 704 C C . ARG A 1 97 ? 7.975 -13.365 -13.186 1.00 94.94 97 ARG A C 1
ATOM 706 O O . ARG A 1 97 ? 8.119 -13.517 -14.395 1.00 94.94 97 ARG A O 1
ATOM 713 N N . GLY A 1 98 ? 8.334 -12.256 -12.540 1.00 94.75 98 GLY A N 1
ATOM 714 C CA . GLY A 1 98 ? 9.067 -11.161 -13.171 1.00 94.75 98 GLY A CA 1
ATOM 715 C C . GLY A 1 98 ? 10.428 -11.618 -13.693 1.00 94.75 98 GLY A C 1
ATOM 716 O O . GLY A 1 98 ? 10.747 -11.356 -14.847 1.00 94.75 98 GLY A O 1
ATOM 717 N N . ALA A 1 99 ? 11.176 -12.381 -12.891 1.00 97.12 99 ALA A N 1
ATOM 718 C CA . ALA A 1 99 ? 12.469 -12.937 -13.288 1.00 97.12 99 ALA A CA 1
ATOM 719 C C . ALA A 1 99 ? 12.353 -13.886 -14.493 1.00 97.12 99 ALA A C 1
ATOM 721 O O . ALA A 1 99 ? 13.113 -13.755 -15.448 1.00 97.12 99 ALA A O 1
ATOM 722 N N . ILE A 1 100 ? 11.360 -14.784 -14.495 1.00 97.81 100 ILE A N 1
ATOM 723 C CA . ILE A 1 100 ? 11.087 -15.671 -15.638 1.00 97.81 100 ILE A CA 1
ATOM 724 C C . ILE A 1 100 ? 10.756 -14.848 -16.885 1.00 97.81 100 ILE A C 1
ATOM 726 O O . ILE A 1 100 ? 11.319 -15.088 -17.949 1.00 97.81 100 ILE A O 1
ATOM 730 N N . ARG A 1 101 ? 9.860 -13.859 -16.766 1.00 97.06 101 ARG A N 1
ATOM 731 C CA . ARG A 1 101 ? 9.475 -13.007 -17.899 1.00 97.06 101 ARG A CA 1
ATOM 732 C C . ARG A 1 101 ? 10.677 -12.261 -18.471 1.00 97.06 101 ARG A C 1
ATOM 734 O O . ARG A 1 101 ? 10.806 -12.194 -19.685 1.00 97.06 101 ARG A O 1
ATOM 741 N N . TRP A 1 102 ? 11.541 -11.741 -17.606 1.00 96.94 102 TRP A N 1
ATOM 742 C CA . TRP A 1 102 ? 12.763 -11.063 -18.016 1.00 96.94 102 TRP A CA 1
ATOM 743 C C . TRP A 1 102 ? 13.724 -12.001 -18.754 1.00 96.94 102 TRP A C 1
ATOM 745 O O . TRP A 1 102 ? 14.208 -11.653 -19.827 1.00 96.94 102 TRP A O 1
ATOM 755 N N . ALA A 1 103 ? 13.940 -13.214 -18.235 1.00 97.19 103 ALA A N 1
ATOM 756 C CA . ALA A 1 103 ? 14.774 -14.216 -18.894 1.00 97.19 103 ALA A CA 1
ATOM 757 C C . ALA A 1 103 ? 14.244 -14.584 -20.292 1.00 97.19 103 ALA A C 1
ATOM 759 O O . ALA A 1 103 ? 15.027 -14.665 -21.233 1.00 97.19 103 ALA A O 1
ATOM 760 N N . LEU A 1 104 ? 12.923 -14.744 -20.447 1.00 96.88 104 LEU A N 1
ATOM 761 C CA . LEU A 1 104 ? 12.294 -14.984 -21.752 1.00 96.88 104 LEU A CA 1
ATOM 762 C C . LEU A 1 104 ? 12.557 -13.829 -22.729 1.00 96.88 104 LEU A C 1
ATOM 764 O O . LEU A 1 104 ? 12.988 -14.080 -23.846 1.00 96.88 104 LEU A O 1
ATOM 768 N N . THR A 1 105 ? 12.397 -12.573 -22.296 1.00 96.56 105 THR A N 1
ATOM 769 C CA . THR A 1 105 ? 12.695 -11.406 -23.146 1.00 96.56 105 THR A CA 1
ATOM 770 C C . THR A 1 105 ? 14.157 -11.377 -23.600 1.00 96.56 105 THR A C 1
ATOM 772 O O . THR A 1 105 ? 14.434 -11.046 -24.748 1.00 96.56 105 THR A O 1
ATOM 775 N N . LEU A 1 106 ? 15.103 -11.741 -22.729 1.00 95.31 106 LEU A N 1
ATOM 776 C CA . LEU A 1 106 ? 16.516 -11.820 -23.110 1.00 95.31 106 LEU A CA 1
ATOM 777 C C . LEU A 1 106 ? 16.778 -12.913 -24.155 1.00 95.31 106 LEU A C 1
ATOM 779 O O . LEU A 1 106 ? 17.590 -12.703 -25.054 1.00 95.31 106 LEU A O 1
ATOM 783 N N . MET A 1 107 ? 16.091 -14.053 -24.056 1.00 94.25 107 MET A N 1
ATOM 784 C CA . MET A 1 107 ? 16.218 -15.139 -25.031 1.00 94.25 107 MET A CA 1
ATOM 785 C C . MET A 1 107 ? 15.598 -14.775 -26.382 1.00 94.25 107 MET A C 1
ATOM 787 O O . MET A 1 107 ? 16.226 -15.033 -27.405 1.00 94.25 107 MET A O 1
ATOM 791 N N . ASP A 1 108 ? 14.430 -14.126 -26.392 1.00 92.69 108 ASP A N 1
ATOM 792 C CA . ASP A 1 108 ? 13.786 -13.648 -27.624 1.00 92.69 108 ASP A CA 1
ATOM 793 C C . ASP A 1 108 ? 14.695 -12.646 -28.357 1.00 92.69 108 ASP A C 1
ATOM 795 O O . ASP A 1 108 ? 14.982 -12.803 -29.544 1.00 92.69 108 ASP A O 1
ATOM 799 N N . ASN A 1 109 ? 15.257 -11.678 -27.624 1.00 88.25 109 ASN A N 1
ATOM 800 C CA . ASN A 1 109 ? 16.175 -10.685 -28.185 1.00 88.25 109 ASN A CA 1
ATOM 801 C C . ASN A 1 109 ? 17.470 -11.319 -28.728 1.00 88.25 109 ASN A C 1
ATOM 803 O O . ASN A 1 109 ? 17.992 -10.886 -29.756 1.00 88.25 109 ASN A O 1
ATOM 807 N N . ALA A 1 110 ? 18.004 -12.341 -28.051 1.00 85.38 110 ALA A N 1
ATOM 808 C CA . ALA A 1 110 ? 19.191 -13.066 -28.508 1.00 85.38 110 ALA A CA 1
ATOM 809 C C . ALA A 1 110 ? 18.909 -13.916 -29.760 1.00 85.38 110 ALA A C 1
ATOM 811 O O . ALA A 1 110 ? 19.757 -14.009 -30.655 1.00 85.38 110 ALA A O 1
ATOM 812 N N . ALA A 1 111 ? 17.717 -14.512 -29.846 1.00 79.31 111 ALA A N 1
ATOM 813 C CA . ALA A 1 111 ? 17.269 -15.246 -31.023 1.00 79.31 111 ALA A CA 1
ATOM 814 C C . ALA A 1 111 ? 17.096 -14.313 -32.232 1.00 79.31 111 ALA A C 1
ATOM 816 O O . ALA A 1 111 ? 17.543 -14.656 -33.326 1.00 79.31 111 ALA A O 1
ATOM 817 N N . ASP A 1 112 ? 16.535 -13.115 -32.036 1.00 73.19 112 ASP A N 1
ATOM 818 C CA . ASP A 1 112 ? 16.394 -12.118 -33.103 1.00 73.19 112 ASP A CA 1
ATOM 819 C C . ASP A 1 112 ? 17.743 -11.561 -33.580 1.00 73.19 112 ASP A C 1
ATOM 821 O O . ASP A 1 112 ? 17.954 -11.419 -34.785 1.00 73.19 112 ASP A O 1
ATOM 825 N N . ALA A 1 113 ? 18.697 -11.339 -32.670 1.00 71.19 113 ALA A N 1
ATOM 826 C CA . ALA A 1 113 ? 20.059 -10.931 -33.025 1.00 71.19 113 ALA A CA 1
ATOM 827 C C . ALA A 1 113 ? 20.828 -11.994 -33.838 1.00 71.19 113 ALA A C 1
ATOM 829 O O . ALA A 1 113 ? 21.749 -11.659 -34.581 1.00 71.19 113 ALA A O 1
ATOM 830 N N . SER A 1 114 ? 20.444 -13.268 -33.722 1.00 69.44 114 SER A N 1
ATOM 831 C CA . SER A 1 114 ? 21.085 -14.393 -34.418 1.00 69.44 114 SER A CA 1
ATOM 832 C C . SER A 1 114 ? 20.493 -14.670 -35.812 1.00 69.44 114 SER A C 1
ATOM 834 O O . SER A 1 114 ? 20.941 -15.593 -36.496 1.00 69.44 114 SER A O 1
ATOM 836 N N . ARG A 1 115 ? 19.493 -13.895 -36.268 1.00 60.84 115 ARG A N 1
ATOM 837 C CA . ARG A 1 115 ? 18.887 -14.052 -37.603 1.00 60.84 115 ARG A CA 1
ATOM 838 C C . ARG A 1 115 ? 19.795 -13.454 -38.692 1.00 60.84 115 ARG A C 1
ATOM 840 O O . ARG A 1 115 ? 20.172 -12.282 -38.594 1.00 60.84 115 ARG A O 1
ATOM 847 N N . PRO A 1 116 ? 20.116 -14.195 -39.770 1.00 51.50 116 PRO A N 1
ATOM 848 C CA . PRO A 1 116 ? 20.889 -13.651 -40.884 1.00 51.50 116 PRO A CA 1
ATOM 849 C C . PRO A 1 116 ? 20.133 -12.475 -41.529 1.00 51.50 116 PRO A C 1
ATOM 851 O O . PRO A 1 116 ? 19.025 -12.644 -42.031 1.00 51.50 116 PRO A O 1
ATOM 854 N N . GLY A 1 117 ? 20.725 -11.275 -41.462 1.00 62.62 117 GLY A N 1
ATOM 855 C CA . GLY A 1 117 ? 20.142 -10.004 -41.929 1.00 62.62 117 GLY A CA 1
ATOM 856 C C . GLY A 1 117 ? 19.987 -8.915 -40.852 1.00 62.62 117 GLY A C 1
ATOM 857 O O . GLY A 1 117 ? 19.822 -7.746 -41.203 1.00 62.62 117 GLY A O 1
ATOM 858 N N . ALA A 1 118 ? 20.115 -9.256 -39.561 1.00 58.66 118 ALA A N 1
ATOM 859 C CA . ALA A 1 118 ? 19.883 -8.339 -38.432 1.00 58.66 118 ALA A CA 1
ATOM 860 C C . ALA A 1 118 ? 20.881 -7.160 -38.312 1.00 58.66 118 ALA A C 1
ATOM 862 O O . ALA A 1 118 ? 20.616 -6.203 -37.591 1.00 58.66 118 ALA A O 1
ATOM 863 N N . LEU A 1 119 ? 22.003 -7.179 -39.044 1.00 51.06 119 LEU A N 1
ATOM 864 C CA . LEU A 1 119 ? 23.034 -6.129 -39.012 1.00 51.06 119 LEU A CA 1
ATOM 865 C C . LEU A 1 119 ? 22.947 -5.101 -40.161 1.00 51.06 119 LEU A C 1
ATOM 867 O O . LEU A 1 119 ? 23.908 -4.371 -40.382 1.00 51.06 119 LEU A O 1
ATOM 871 N N . THR A 1 120 ? 21.831 -5.004 -40.898 1.00 50.19 120 THR A N 1
ATOM 872 C CA . THR A 1 120 ? 21.748 -4.085 -42.063 1.00 50.19 120 THR A CA 1
ATOM 873 C C . THR A 1 120 ? 20.916 -2.813 -41.874 1.00 50.19 120 THR A C 1
ATOM 875 O O . THR A 1 120 ? 20.937 -1.956 -42.752 1.00 50.19 120 THR A O 1
ATOM 878 N N . SER A 1 121 ? 20.270 -2.589 -40.726 1.00 44.00 121 SER A N 1
ATOM 879 C CA . SER A 1 121 ? 19.676 -1.279 -40.418 1.00 44.00 121 SER A CA 1
ATOM 880 C C . SER A 1 121 ? 20.479 -0.571 -39.333 1.00 44.00 121 SER A C 1
ATOM 882 O O . SER A 1 121 ? 20.214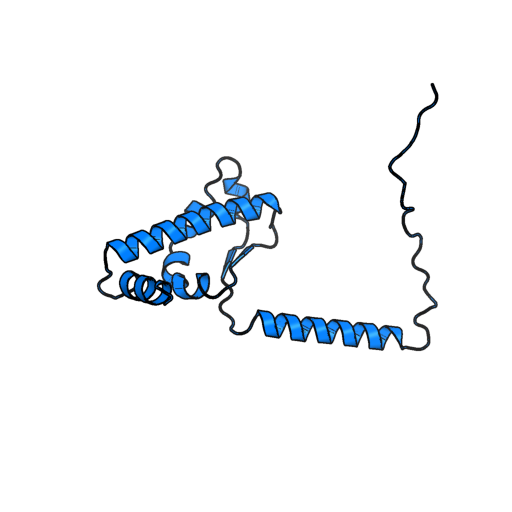 -0.721 -38.141 1.00 44.00 121 SER A O 1
ATOM 884 N N . SER A 1 122 ? 21.472 0.209 -39.762 1.00 41.47 122 SER A N 1
ATOM 885 C CA . SER A 1 122 ? 22.119 1.218 -38.925 1.00 41.47 122 SER A CA 1
ATOM 886 C C . SER A 1 122 ? 21.036 2.117 -38.307 1.00 41.47 122 SER A C 1
ATOM 888 O O . SER A 1 122 ? 20.306 2.763 -39.064 1.00 41.47 122 SER A O 1
ATOM 890 N N . PRO A 1 123 ? 20.899 2.214 -36.973 1.00 44.66 123 PRO A N 1
ATOM 891 C CA . PRO A 1 123 ? 20.127 3.295 -36.390 1.00 44.66 123 PRO A CA 1
ATOM 892 C C . PRO A 1 123 ? 20.931 4.575 -36.617 1.00 44.66 123 PRO A C 1
ATOM 894 O O . PRO A 1 123 ? 22.128 4.629 -36.326 1.00 44.66 123 PRO A O 1
ATOM 897 N N . GLY A 1 124 ? 20.299 5.596 -37.188 1.00 46.81 124 GLY A N 1
ATOM 898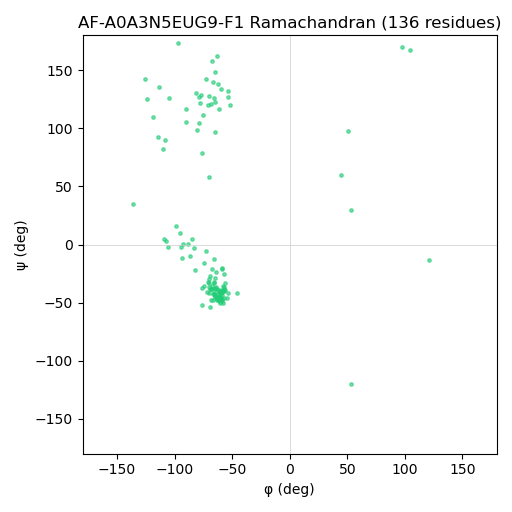 C CA . GLY A 1 124 ? 20.898 6.920 -37.276 1.00 46.81 124 GLY A CA 1
ATOM 899 C C . GLY A 1 124 ? 21.345 7.407 -35.894 1.00 46.81 124 GLY A C 1
ATOM 900 O O . GLY A 1 124 ? 20.588 7.317 -34.934 1.00 46.81 124 GLY A O 1
ATOM 901 N N . GLY A 1 125 ? 22.581 7.908 -35.834 1.00 39.31 125 GLY A N 1
ATOM 902 C CA . GLY A 1 125 ? 23.092 8.856 -34.841 1.00 39.31 125 GLY A CA 1
ATOM 903 C C . GLY A 1 125 ? 22.869 8.524 -33.364 1.00 39.31 125 GLY A C 1
ATOM 904 O O . GLY A 1 125 ? 21.868 8.919 -32.773 1.00 39.31 125 GLY A O 1
ATOM 905 N N . ALA A 1 126 ? 23.881 7.950 -32.713 1.00 42.34 126 ALA A N 1
ATOM 906 C CA . ALA A 1 126 ? 24.044 8.145 -31.276 1.00 42.34 126 ALA A CA 1
ATOM 907 C C . ALA A 1 126 ? 24.223 9.655 -30.985 1.00 42.34 126 ALA A C 1
ATOM 909 O O . ALA A 1 126 ? 25.020 10.299 -31.674 1.00 42.34 126 ALA A O 1
ATOM 910 N N . PRO A 1 127 ? 23.539 10.251 -29.989 1.00 41.84 127 PRO A N 1
ATOM 911 C CA . PRO A 1 127 ? 23.882 11.593 -29.541 1.00 41.84 127 PRO A CA 1
ATOM 912 C C . PRO A 1 127 ? 25.279 11.557 -28.913 1.00 41.84 127 PRO A C 1
ATOM 914 O O . PRO A 1 127 ? 25.561 10.744 -28.032 1.00 41.84 127 PRO A O 1
ATOM 917 N N . ALA A 1 128 ? 26.162 12.427 -29.401 1.00 44.94 128 ALA A N 1
ATOM 918 C CA . ALA A 1 128 ? 27.512 12.589 -28.887 1.00 44.94 128 ALA A CA 1
ATOM 919 C C . ALA A 1 128 ? 27.482 12.852 -27.373 1.00 44.94 128 ALA A C 1
ATOM 921 O O . ALA A 1 128 ? 26.806 13.767 -26.900 1.00 44.94 128 ALA A O 1
ATOM 922 N N . ALA A 1 129 ? 28.239 12.059 -26.616 1.00 44.16 129 ALA A N 1
ATOM 923 C CA . ALA A 1 129 ? 28.540 12.337 -25.222 1.00 44.16 129 ALA A CA 1
ATOM 924 C C . ALA A 1 129 ? 29.373 13.629 -25.146 1.00 44.16 129 ALA A C 1
ATOM 926 O O . ALA A 1 129 ? 30.585 13.616 -25.352 1.00 44.16 129 ALA A O 1
ATOM 927 N N . GLY A 1 130 ? 28.710 14.758 -24.894 1.00 39.88 130 GLY A N 1
ATOM 928 C CA . GLY A 1 130 ? 29.363 16.015 -24.546 1.00 39.88 130 GLY A CA 1
ATOM 929 C C . GLY A 1 130 ? 30.011 15.897 -23.168 1.00 39.88 130 GLY A C 1
ATOM 930 O O . GLY A 1 130 ? 29.340 15.602 -22.180 1.00 39.88 130 GLY A O 1
ATOM 931 N N . SER A 1 131 ? 31.322 16.106 -23.101 1.00 46.41 131 SER A N 1
ATOM 932 C CA . SER A 1 131 ? 32.053 16.262 -21.845 1.00 46.41 131 SER A CA 1
ATOM 933 C C . SER A 1 131 ? 31.618 17.561 -21.135 1.00 46.41 131 SER A C 1
ATOM 935 O O . SER A 1 131 ? 31.436 18.583 -21.796 1.00 46.41 131 SER A O 1
ATOM 937 N N . PRO A 1 132 ? 31.455 17.579 -19.797 1.00 46.03 132 PRO A N 1
ATOM 938 C CA . PRO A 1 132 ? 30.942 18.756 -19.084 1.00 46.03 132 PRO A CA 1
ATOM 939 C C . PRO A 1 132 ? 32.004 19.814 -18.731 1.00 46.03 132 PRO A C 1
ATOM 941 O O . PRO A 1 132 ? 31.682 20.796 -18.070 1.00 46.03 132 PRO A O 1
ATOM 944 N N . TRP A 1 133 ? 33.262 19.658 -19.151 1.00 39.53 133 TRP A N 1
ATOM 945 C CA . TRP A 1 133 ? 34.350 20.565 -18.762 1.00 39.53 133 TRP A CA 1
ATOM 946 C C . TRP A 1 133 ? 34.818 21.415 -19.947 1.00 39.53 133 TRP A C 1
ATOM 948 O O . TRP A 1 133 ? 35.802 21.102 -20.613 1.00 39.53 133 TRP A O 1
ATOM 958 N N . GLY A 1 134 ? 34.090 22.502 -20.207 1.00 37.12 134 GLY A N 1
ATOM 959 C CA . GLY A 1 134 ? 34.523 23.585 -21.087 1.00 37.12 134 GLY A CA 1
ATOM 960 C C . GLY A 1 134 ? 35.283 24.644 -20.290 1.00 37.12 134 GLY A C 1
ATOM 961 O O . GLY A 1 134 ? 34.678 25.416 -19.553 1.00 37.12 134 GLY A O 1
ATOM 962 N N . ALA A 1 135 ? 36.607 24.690 -20.436 1.00 38.00 135 ALA A N 1
ATOM 963 C CA . ALA A 1 135 ? 37.415 25.811 -19.970 1.00 38.00 135 ALA A CA 1
ATOM 964 C C . ALA A 1 135 ? 37.229 26.999 -20.932 1.00 38.00 135 ALA A C 1
ATOM 966 O O . ALA A 1 135 ? 37.667 26.945 -22.083 1.00 38.00 135 ALA A O 1
ATOM 967 N N . SER A 1 136 ? 36.574 28.067 -20.472 1.00 37.00 136 SER A N 1
ATOM 968 C CA . SER A 1 136 ? 36.496 29.336 -21.196 1.00 37.00 136 SER A CA 1
ATOM 969 C C . SER A 1 136 ? 37.806 30.106 -21.034 1.00 37.00 136 SER A C 1
ATOM 971 O O . SER A 1 136 ? 38.197 30.438 -19.917 1.00 37.00 136 SER A O 1
ATOM 973 N N . ARG A 1 137 ? 38.469 30.421 -22.149 1.00 36.22 137 ARG A N 1
ATOM 974 C CA . ARG A 1 137 ? 39.417 31.537 -22.213 1.00 36.22 137 ARG A CA 1
ATOM 975 C C . ARG A 1 137 ? 38.648 32.785 -22.635 1.00 36.22 137 ARG A C 1
ATOM 977 O O . ARG A 1 137 ? 38.114 32.817 -23.742 1.00 36.22 137 ARG A O 1
ATOM 984 N N . GLY A 1 138 ? 38.617 33.757 -21.737 1.00 35.03 138 GLY A N 1
ATOM 985 C CA . GLY A 1 138 ? 38.196 35.141 -21.910 1.00 35.03 138 GLY A CA 1
ATOM 986 C C . GLY A 1 138 ? 38.811 35.925 -20.769 1.00 35.03 138 GLY A C 1
ATOM 987 O O . GLY A 1 138 ? 38.612 35.468 -19.622 1.00 35.03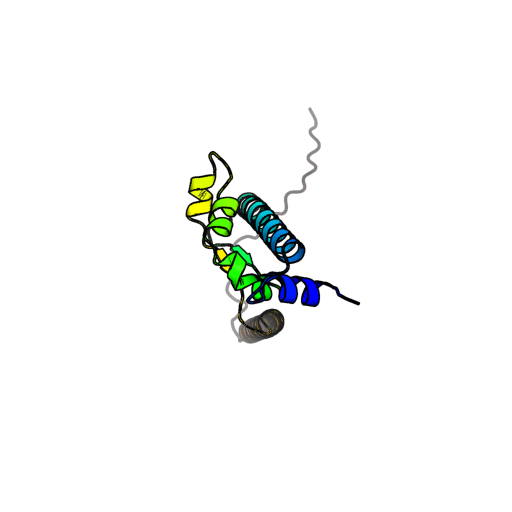 138 GLY A O 1
#